Protein AF-R9PPN5-F1 (afdb_monomer_lite)

Secondary structure (DSSP, 8-state):
-HHHHHHHHHHHHHHHHHHHHHHHHHHHHHHHHHHHHHHHHHHHHHHPPP-TT--EEEEEEETTEEEEEEE-HHHHHHHHTTSEEEEEETTEEEEEEHHHHHHHHTT-GGGEEEE--TT---------------------

Structure (mmCIF, N/CA/C/O backbone):
data_AF-R9PPN5-F1
#
_entry.id   AF-R9PPN5-F1
#
loop_
_atom_site.group_PDB
_atom_site.id
_atom_site.type_symbol
_atom_site.label_atom_id
_atom_site.label_alt_id
_atom_site.label_comp_id
_atom_site.label_asym_id
_atom_site.label_entity_id
_atom_site.label_seq_id
_atom_site.pdbx_PDB_ins_code
_atom_site.Cartn_x
_atom_site.Cartn_y
_atom_site.Cartn_z
_atom_site.occupancy
_atom_site.B_iso_or_equiv
_atom_site.auth_seq_id
_atom_site.auth_comp_id
_atom_site.auth_asym_id
_atom_site.auth_atom_id
_atom_site.pdbx_PDB_model_num
ATOM 1 N N . MET A 1 1 ? -43.692 11.044 43.816 1.00 56.34 1 MET A N 1
ATOM 2 C CA . MET A 1 1 ? -42.526 11.952 43.765 1.00 56.34 1 MET A CA 1
ATOM 3 C C . MET A 1 1 ? -41.182 11.223 43.900 1.00 56.34 1 MET A C 1
ATOM 5 O O . MET A 1 1 ? -40.430 11.224 42.941 1.00 56.34 1 MET A O 1
ATOM 9 N N . ALA A 1 2 ? -40.853 10.529 45.004 1.00 61.25 2 ALA A N 1
ATOM 10 C CA . ALA A 1 2 ? -39.522 9.893 45.163 1.00 61.25 2 ALA A CA 1
ATOM 11 C C . ALA A 1 2 ? -39.235 8.669 44.253 1.00 61.25 2 ALA A C 1
ATOM 13 O O . ALA A 1 2 ? -38.075 8.353 43.996 1.00 61.25 2 ALA A O 1
ATOM 14 N N . LYS A 1 3 ? -40.271 7.969 43.765 1.00 58.72 3 LYS A N 1
ATOM 15 C CA . LYS A 1 3 ? -40.133 6.819 42.844 1.00 58.72 3 LYS A CA 1
ATOM 16 C C . LYS A 1 3 ? -39.875 7.246 41.392 1.00 58.72 3 LYS A C 1
ATOM 18 O O . LYS A 1 3 ? -39.134 6.576 40.687 1.00 58.72 3 LYS A O 1
ATOM 23 N N . GLU A 1 4 ? -40.440 8.377 40.981 1.00 59.44 4 GLU A N 1
ATOM 24 C CA . GLU A 1 4 ? -40.341 8.910 39.613 1.00 59.44 4 GLU A CA 1
ATOM 25 C C . GLU A 1 4 ? -38.946 9.489 39.332 1.00 59.44 4 GLU A C 1
ATOM 27 O O . GLU A 1 4 ? -38.400 9.298 38.252 1.00 59.44 4 GLU A O 1
ATOM 32 N N . VAL A 1 5 ? -38.316 10.101 40.341 1.00 63.09 5 VAL A N 1
ATOM 33 C CA . VAL A 1 5 ? -36.945 10.636 40.240 1.00 63.09 5 VAL A CA 1
ATOM 34 C C . VAL A 1 5 ? -35.898 9.519 40.102 1.00 63.09 5 VAL A C 1
ATOM 36 O O . VAL A 1 5 ? -34.906 9.695 39.400 1.00 63.09 5 VAL A O 1
ATOM 39 N N . LYS A 1 6 ? -36.114 8.352 40.731 1.00 62.31 6 LYS A N 1
ATOM 40 C CA . LYS A 1 6 ? -35.212 7.192 40.595 1.00 62.31 6 LYS A CA 1
ATOM 41 C C . LYS A 1 6 ? -35.300 6.551 39.208 1.00 62.31 6 LYS A C 1
ATOM 43 O O . LYS A 1 6 ? -34.266 6.339 38.586 1.00 62.31 6 LYS A O 1
ATOM 48 N N . ALA A 1 7 ? -36.517 6.351 38.697 1.00 64.25 7 ALA A N 1
ATOM 49 C CA . ALA A 1 7 ? -36.733 5.793 37.362 1.00 64.25 7 ALA A CA 1
ATOM 50 C C . ALA A 1 7 ? -36.130 6.677 36.252 1.00 64.25 7 ALA A C 1
ATOM 52 O O . ALA A 1 7 ? -35.452 6.169 35.360 1.00 64.25 7 ALA A O 1
ATOM 53 N N . ALA A 1 8 ? -36.284 8.003 36.358 1.00 64.56 8 ALA A N 1
ATOM 54 C CA . ALA A 1 8 ? -35.688 8.947 35.411 1.00 64.56 8 ALA A CA 1
ATOM 55 C C . ALA A 1 8 ? -34.144 8.934 35.438 1.00 64.56 8 ALA A C 1
ATOM 57 O O . ALA A 1 8 ? -33.503 9.065 34.396 1.00 64.56 8 ALA A O 1
ATOM 58 N N . ALA A 1 9 ? -33.534 8.742 36.613 1.00 66.69 9 ALA A N 1
ATOM 59 C CA . ALA A 1 9 ? -32.080 8.650 36.750 1.00 66.69 9 ALA A CA 1
ATOM 60 C C . ALA A 1 9 ? -31.505 7.335 36.189 1.00 66.69 9 ALA A C 1
ATOM 62 O O . ALA A 1 9 ? -30.380 7.322 35.690 1.00 66.69 9 ALA A O 1
ATOM 63 N N . GLU A 1 10 ? -32.256 6.235 36.260 1.00 67.12 10 GLU A N 1
ATOM 64 C CA . GLU A 1 10 ? -31.866 4.946 35.673 1.00 67.12 10 GLU A CA 1
ATOM 65 C C . GLU A 1 10 ? -31.963 4.968 34.140 1.00 67.12 10 GLU A C 1
ATOM 67 O O . GLU A 1 10 ? -31.027 4.531 33.471 1.00 67.12 10 GLU A O 1
ATOM 72 N N . GLN A 1 11 ? -33.019 5.565 33.577 1.00 67.38 11 GLN A N 1
ATOM 73 C CA . GLN A 1 11 ? -33.152 5.752 32.125 1.00 67.38 11 GLN A CA 1
ATOM 74 C C . GLN A 1 11 ? -32.073 6.676 31.554 1.00 67.38 11 GLN A C 1
ATOM 76 O O . GLN A 1 11 ? -31.419 6.311 30.583 1.00 67.38 11 GLN A O 1
ATOM 81 N N . ALA A 1 12 ? -31.785 7.807 32.206 1.00 68.94 12 ALA A N 1
ATOM 82 C CA . ALA A 1 12 ? -30.718 8.703 31.758 1.00 68.94 12 ALA A CA 1
ATOM 83 C C . ALA A 1 12 ? -29.333 8.023 31.730 1.00 68.94 12 ALA A C 1
ATOM 85 O O . ALA A 1 12 ? -28.532 8.300 30.840 1.00 68.94 12 ALA A O 1
ATOM 86 N N . LYS A 1 13 ? -29.051 7.107 32.670 1.00 69.81 13 LYS A N 1
ATOM 87 C CA . LYS A 1 13 ? -27.804 6.322 32.672 1.00 69.81 13 LYS A CA 1
ATOM 88 C C . LYS A 1 13 ? -27.746 5.304 31.536 1.00 69.81 13 LYS A C 1
ATOM 90 O O . LYS A 1 13 ? -26.682 5.140 30.948 1.00 69.81 13 LYS A O 1
ATOM 95 N N . LEU A 1 14 ? -28.858 4.636 31.233 1.00 71.06 14 LEU A N 1
ATOM 96 C CA . LEU A 1 14 ? -28.948 3.674 30.129 1.00 71.06 14 LEU A CA 1
ATOM 97 C C . LEU A 1 14 ? -28.753 4.366 28.771 1.00 71.06 14 LEU A C 1
ATOM 99 O O . LEU A 1 14 ? -27.938 3.916 27.971 1.00 71.06 14 LEU A O 1
ATOM 103 N N . ASP A 1 15 ? -29.415 5.503 28.553 1.00 70.19 15 ASP A N 1
ATOM 104 C CA . ASP A 1 15 ? -29.267 6.329 27.346 1.00 70.19 15 ASP A CA 1
ATOM 105 C C . ASP A 1 15 ? -27.847 6.886 27.155 1.00 70.19 15 ASP A C 1
ATOM 107 O O . ASP A 1 15 ? -27.388 7.085 26.027 1.00 70.19 15 ASP A O 1
ATOM 111 N N . GLN A 1 16 ? -27.149 7.175 28.256 1.00 69.56 16 GLN A N 1
ATOM 112 C CA . GLN A 1 16 ? -25.765 7.638 28.217 1.00 69.56 16 GLN A CA 1
ATOM 113 C C . GLN A 1 16 ? -24.808 6.480 27.906 1.00 69.56 16 GLN A C 1
ATOM 115 O O . GLN A 1 16 ? -23.955 6.612 27.036 1.00 69.56 16 GLN A O 1
ATOM 120 N N . GLN A 1 17 ? -25.014 5.309 28.519 1.00 71.94 17 GLN A N 1
ATOM 121 C CA . GLN A 1 17 ? -24.228 4.103 28.234 1.00 71.94 17 GLN A CA 1
ATOM 122 C C . GLN A 1 17 ? -24.350 3.634 26.781 1.00 71.94 17 GLN A C 1
ATOM 124 O O . GLN A 1 17 ? -23.354 3.202 26.206 1.00 71.94 17 GLN A O 1
ATOM 129 N N . GLN A 1 18 ? -25.541 3.724 26.181 1.00 71.81 18 GLN A N 1
ATOM 130 C CA . GLN A 1 18 ? -25.745 3.352 24.778 1.00 71.81 18 GLN A CA 1
ATOM 131 C C . GLN A 1 18 ? -24.970 4.278 23.832 1.00 71.81 18 GLN A C 1
ATOM 133 O O . GLN A 1 18 ? -24.204 3.795 23.000 1.00 71.81 18 GLN A O 1
ATOM 138 N N . ARG A 1 19 ? -25.063 5.599 24.037 1.00 71.19 19 ARG A N 1
ATOM 139 C CA . ARG A 1 19 ? -24.313 6.583 23.241 1.00 71.19 19 ARG A CA 1
ATOM 140 C C . ARG A 1 19 ? -22.798 6.443 23.383 1.00 71.19 19 ARG A C 1
ATOM 142 O O . ARG A 1 19 ? -22.081 6.517 22.387 1.00 71.19 19 ARG A O 1
ATOM 149 N N . ASP A 1 20 ? -22.304 6.225 24.600 1.00 71.00 20 ASP A N 1
ATOM 150 C CA . ASP A 1 20 ? -20.879 5.985 24.843 1.00 71.00 20 ASP A CA 1
ATOM 151 C C . ASP A 1 20 ? -20.396 4.681 24.180 1.00 71.00 20 ASP A C 1
ATOM 153 O O . ASP A 1 20 ? -19.289 4.638 23.637 1.00 71.00 20 ASP A O 1
ATOM 157 N N . ALA A 1 21 ? -21.225 3.631 24.159 1.00 74.00 21 ALA A N 1
ATOM 158 C CA . ALA A 1 21 ? -20.892 2.367 23.507 1.00 74.00 21 ALA A CA 1
ATOM 159 C C . ALA A 1 21 ? -20.777 2.509 21.980 1.00 74.00 21 ALA A C 1
ATOM 161 O O . ALA A 1 21 ? -19.803 2.027 21.399 1.00 74.00 21 ALA A O 1
ATOM 162 N N . GLU A 1 22 ? -21.710 3.212 21.335 1.00 75.69 22 GLU A N 1
ATOM 163 C CA . GLU A 1 22 ? -21.665 3.469 19.888 1.00 75.69 22 GLU A CA 1
ATOM 164 C C . GLU A 1 22 ? -20.427 4.292 19.498 1.00 75.69 22 GLU A C 1
ATOM 166 O O . GLU A 1 22 ? -19.717 3.961 18.543 1.00 75.69 22 GLU A O 1
ATOM 171 N N . LEU A 1 23 ? -20.110 5.334 20.274 1.00 76.50 23 LEU A N 1
ATOM 172 C CA . LEU A 1 23 ? -18.925 6.161 20.044 1.00 76.50 23 LEU A CA 1
ATOM 173 C C . LEU A 1 23 ? -17.624 5.365 20.247 1.00 76.50 23 LEU A C 1
ATOM 175 O O . LEU A 1 23 ? -16.646 5.561 19.520 1.00 76.50 23 LEU A O 1
ATOM 179 N N . ALA A 1 24 ? -17.588 4.460 21.229 1.00 76.38 24 ALA A N 1
ATOM 180 C CA . ALA A 1 24 ? -16.442 3.589 21.477 1.00 76.38 24 ALA A CA 1
ATOM 181 C C . ALA A 1 24 ? -16.249 2.558 20.354 1.00 76.38 24 ALA A C 1
ATOM 183 O O . ALA A 1 24 ? -15.113 2.289 19.958 1.00 76.38 24 ALA A O 1
ATOM 184 N N . GLN A 1 25 ? -17.339 2.014 19.804 1.00 77.44 25 GLN A N 1
ATOM 185 C CA . GLN A 1 25 ? -17.287 1.092 18.668 1.00 77.44 25 GLN A CA 1
ATOM 186 C C . GLN A 1 25 ? -16.701 1.758 17.419 1.00 77.44 25 GLN A C 1
ATOM 188 O O . GLN A 1 25 ? -15.790 1.196 16.808 1.00 77.44 25 GLN A O 1
ATOM 193 N N . GLN A 1 26 ? -17.147 2.972 17.082 1.00 78.88 26 GLN A N 1
ATOM 194 C CA . GLN A 1 26 ? -16.616 3.726 15.937 1.00 78.88 26 GLN A CA 1
ATOM 195 C C . GLN A 1 26 ? -15.115 4.003 16.092 1.00 78.88 26 GLN A C 1
ATOM 197 O O . GLN A 1 26 ? -14.322 3.699 15.199 1.00 78.88 26 GLN A O 1
ATOM 202 N N . GLN A 1 27 ? -14.698 4.474 17.271 1.00 79.62 27 GLN A N 1
ATOM 203 C CA . GLN A 1 27 ? -13.285 4.731 17.555 1.00 79.62 27 GLN A CA 1
ATOM 204 C C . GLN A 1 27 ? -12.431 3.458 17.510 1.00 79.62 27 GLN A C 1
ATOM 206 O O . GLN A 1 27 ? -11.290 3.497 17.045 1.00 79.62 27 GLN A O 1
ATOM 211 N N . ASN A 1 28 ? -12.948 2.325 17.992 1.00 78.50 28 ASN A N 1
ATOM 212 C CA . ASN A 1 28 ? -12.233 1.050 17.930 1.00 78.50 28 ASN A CA 1
ATOM 213 C C . ASN A 1 28 ? -12.069 0.563 16.487 1.00 78.50 28 ASN A C 1
ATOM 215 O O . ASN A 1 28 ? -10.982 0.110 16.129 1.00 78.50 28 ASN A O 1
ATOM 219 N N . ALA A 1 29 ? -13.094 0.720 15.646 1.00 78.00 29 ALA A N 1
ATOM 220 C CA . ALA A 1 29 ? -13.010 0.383 14.228 1.00 78.00 29 ALA A CA 1
ATOM 221 C C . ALA A 1 29 ? -11.963 1.246 13.500 1.00 78.00 29 ALA A C 1
ATOM 223 O O . ALA A 1 29 ? -11.135 0.722 12.754 1.00 78.00 29 ALA A O 1
ATOM 224 N N . GLU A 1 30 ? -11.929 2.557 13.756 1.00 78.00 30 GLU A N 1
ATOM 225 C CA . GLU A 1 30 ? -10.904 3.442 13.190 1.00 78.00 30 GLU A CA 1
ATOM 226 C C . GLU A 1 30 ? -9.488 3.084 13.655 1.00 78.00 30 GLU A C 1
ATOM 228 O O . GLU A 1 30 ? -8.548 3.091 12.856 1.00 78.00 30 GLU A O 1
ATOM 233 N N . LYS A 1 31 ? -9.315 2.756 14.941 1.00 78.69 31 LYS A N 1
ATOM 234 C CA . LYS A 1 31 ? -8.020 2.325 15.486 1.00 78.69 31 LYS A CA 1
ATOM 235 C C . LYS A 1 31 ? -7.550 1.018 14.853 1.00 78.69 31 LYS A C 1
ATOM 237 O O . LYS A 1 31 ? -6.374 0.917 14.514 1.00 78.69 31 LYS A O 1
ATOM 242 N N . ALA A 1 32 ? -8.451 0.057 14.652 1.00 79.19 32 ALA A N 1
ATOM 243 C CA . ALA A 1 32 ? -8.131 -1.208 13.998 1.00 79.19 32 ALA A CA 1
ATOM 244 C C . ALA A 1 32 ? -7.664 -0.990 12.550 1.00 79.19 32 ALA A C 1
ATOM 246 O O . ALA A 1 32 ? -6.598 -1.475 12.174 1.00 79.19 32 ALA A O 1
ATOM 247 N N . LYS A 1 33 ? -8.386 -0.172 11.769 1.00 77.12 33 LYS A N 1
ATOM 248 C CA . LYS A 1 33 ? -7.987 0.186 10.395 1.00 77.12 33 LYS A CA 1
ATOM 249 C C . LYS A 1 33 ? -6.611 0.855 10.352 1.00 77.12 33 LYS A C 1
ATOM 251 O O . LYS A 1 33 ? -5.756 0.478 9.555 1.00 77.12 33 LYS A O 1
ATOM 256 N N . LYS A 1 34 ? -6.360 1.805 11.260 1.00 80.38 34 LYS A N 1
ATOM 257 C CA . LYS A 1 34 ? -5.054 2.475 11.381 1.00 80.38 34 LYS A CA 1
ATOM 258 C C . LYS A 1 34 ? -3.934 1.505 11.762 1.00 80.38 34 LYS A C 1
ATOM 260 O O . LYS A 1 34 ? -2.823 1.651 11.261 1.00 80.38 34 LYS A O 1
ATOM 265 N N . ALA A 1 35 ? -4.209 0.516 12.612 1.00 82.75 35 ALA A N 1
ATOM 266 C CA . ALA A 1 35 ? -3.229 -0.497 12.994 1.00 82.75 35 ALA A CA 1
ATOM 267 C C . ALA A 1 35 ? -2.829 -1.388 11.806 1.00 82.75 35 ALA A C 1
ATOM 269 O O . ALA A 1 35 ? -1.639 -1.631 11.606 1.00 82.75 35 ALA A O 1
ATOM 270 N N . VAL A 1 36 ? -3.797 -1.814 10.986 1.00 81.44 36 VAL A N 1
ATOM 271 C CA . VAL A 1 36 ? -3.532 -2.590 9.761 1.00 81.44 36 VAL A CA 1
ATOM 272 C C . VAL A 1 36 ? -2.715 -1.765 8.766 1.00 81.44 36 VAL A C 1
ATOM 274 O O . VAL A 1 36 ? -1.669 -2.223 8.308 1.00 81.44 36 VAL A O 1
ATOM 277 N N . ALA A 1 37 ? -3.116 -0.517 8.510 1.00 81.88 37 ALA A N 1
ATOM 278 C CA . ALA A 1 37 ? -2.384 0.382 7.619 1.00 81.88 37 ALA A CA 1
ATOM 279 C C . ALA A 1 37 ? -0.937 0.622 8.090 1.00 81.88 37 ALA A C 1
ATOM 281 O O . ALA A 1 37 ? -0.005 0.612 7.286 1.00 81.88 37 ALA A O 1
ATOM 282 N N . ALA A 1 38 ? -0.722 0.785 9.399 1.00 85.38 38 ALA A N 1
ATOM 283 C CA . ALA A 1 38 ? 0.615 0.925 9.970 1.00 85.38 38 ALA A CA 1
ATOM 284 C C . ALA A 1 38 ? 1.459 -0.349 9.796 1.00 85.38 38 ALA A C 1
ATOM 286 O O . ALA A 1 38 ? 2.644 -0.260 9.475 1.00 85.38 38 ALA A O 1
ATOM 287 N N . GLN A 1 39 ? 0.857 -1.530 9.968 1.00 85.44 39 GLN A N 1
ATOM 288 C CA . GLN A 1 39 ? 1.544 -2.805 9.754 1.00 85.44 39 GLN A CA 1
ATOM 289 C C . GLN A 1 39 ? 1.956 -2.984 8.288 1.00 85.44 39 GLN A C 1
ATOM 291 O O . GLN A 1 39 ? 3.083 -3.395 8.014 1.00 85.44 39 GLN A O 1
ATOM 296 N N . ILE A 1 40 ? 1.068 -2.645 7.352 1.00 86.75 40 ILE A N 1
ATOM 297 C CA . ILE A 1 40 ? 1.353 -2.677 5.915 1.00 86.75 40 ILE A CA 1
ATOM 298 C C . ILE A 1 40 ? 2.482 -1.706 5.578 1.00 86.75 40 ILE A C 1
ATOM 300 O O . ILE A 1 40 ? 3.453 -2.099 4.935 1.00 86.75 40 ILE A O 1
ATOM 304 N N . LYS A 1 41 ? 2.405 -0.468 6.078 1.00 88.06 41 LYS A N 1
ATOM 305 C CA . LYS A 1 41 ? 3.449 0.540 5.885 1.00 88.06 41 LYS A CA 1
ATOM 306 C C . LYS A 1 41 ? 4.820 0.033 6.329 1.00 88.06 41 LYS A C 1
ATOM 308 O O . LYS A 1 41 ? 5.770 0.130 5.564 1.00 88.06 41 LYS A O 1
ATOM 313 N N . GLN A 1 42 ? 4.915 -0.562 7.515 1.00 87.94 42 GLN A N 1
ATOM 314 C CA . GLN A 1 42 ? 6.168 -1.143 8.002 1.00 87.94 42 GLN A CA 1
ATOM 315 C C . GLN A 1 42 ? 6.679 -2.267 7.095 1.00 87.94 42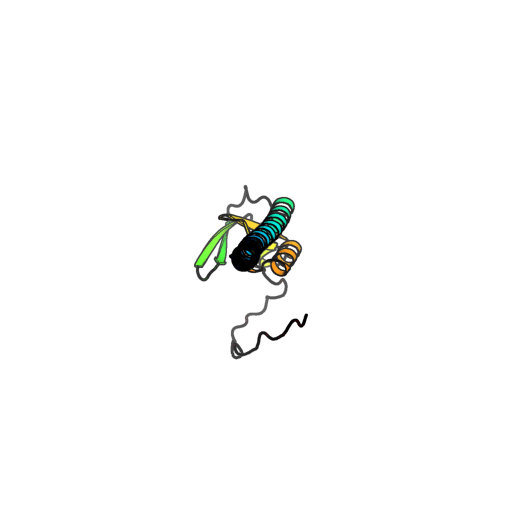 GLN A C 1
ATOM 317 O O . GLN A 1 42 ? 7.870 -2.331 6.803 1.00 87.94 42 GLN A O 1
ATOM 322 N N . LEU A 1 43 ? 5.784 -3.131 6.608 1.00 87.94 43 LEU A N 1
ATOM 323 C CA . LEU A 1 43 ? 6.146 -4.208 5.689 1.00 87.94 43 LEU A CA 1
ATOM 324 C C . LEU A 1 43 ? 6.734 -3.656 4.379 1.00 87.94 43 LEU A C 1
ATOM 326 O O . LEU A 1 43 ? 7.733 -4.187 3.892 1.00 87.94 43 LEU A O 1
ATOM 330 N N . ILE A 1 44 ? 6.138 -2.581 3.852 1.00 88.81 44 ILE A N 1
ATOM 331 C CA . ILE A 1 44 ? 6.614 -1.871 2.662 1.00 88.81 44 ILE A CA 1
ATOM 332 C C . ILE A 1 44 ? 7.968 -1.230 2.951 1.00 88.81 44 ILE A C 1
ATOM 334 O O . ILE A 1 44 ? 8.928 -1.547 2.267 1.00 88.81 44 ILE A O 1
ATOM 338 N N . GLU A 1 45 ? 8.090 -0.407 3.993 1.00 88.75 45 GLU A N 1
ATOM 339 C CA . GLU A 1 45 ? 9.334 0.304 4.327 1.00 88.75 45 GLU A CA 1
ATOM 340 C C . GLU A 1 45 ? 10.526 -0.645 4.533 1.00 88.75 45 GLU A C 1
ATOM 342 O O . GLU A 1 45 ? 11.646 -0.321 4.148 1.00 88.75 45 GLU A O 1
ATOM 347 N N . MET A 1 46 ? 10.298 -1.834 5.101 1.00 88.69 46 MET A N 1
ATOM 348 C CA . MET A 1 46 ? 11.355 -2.827 5.323 1.00 88.69 46 MET A CA 1
ATOM 349 C C . MET A 1 46 ? 11.770 -3.601 4.066 1.00 88.69 46 MET A C 1
ATOM 351 O O . MET A 1 46 ? 12.887 -4.112 4.019 1.00 88.69 46 MET A O 1
ATOM 355 N N . ASN A 1 47 ? 10.877 -3.745 3.084 1.00 88.81 47 ASN A N 1
ATOM 356 C CA . ASN A 1 47 ? 11.106 -4.572 1.889 1.00 88.81 47 ASN A CA 1
ATOM 357 C C . ASN A 1 47 ? 11.125 -3.768 0.586 1.00 88.81 47 ASN A C 1
ATOM 359 O O . ASN A 1 47 ? 11.251 -4.341 -0.495 1.00 88.81 47 ASN A O 1
ATOM 363 N N . MET A 1 48 ? 10.965 -2.456 0.675 1.00 87.75 48 MET A N 1
ATOM 364 C CA . MET A 1 48 ? 11.011 -1.551 -0.454 1.00 87.75 48 MET A CA 1
ATOM 365 C C . MET A 1 48 ? 12.406 -1.556 -1.070 1.00 87.75 48 MET A C 1
ATOM 367 O O . MET A 1 48 ? 13.423 -1.498 -0.377 1.00 87.75 48 MET A O 1
ATOM 371 N N . LEU A 1 49 ? 12.441 -1.588 -2.398 1.00 85.75 49 LEU A N 1
ATOM 372 C CA . LEU A 1 49 ? 13.679 -1.511 -3.158 1.00 85.75 49 LEU A CA 1
ATOM 373 C C . LEU A 1 49 ? 14.017 -0.056 -3.487 1.00 85.75 49 LEU A C 1
ATOM 375 O O . LEU A 1 49 ? 13.166 0.717 -3.932 1.00 85.75 49 LEU A O 1
ATOM 379 N N . ASP A 1 50 ? 15.280 0.324 -3.273 1.00 80.38 50 ASP A N 1
ATOM 380 C CA . ASP A 1 50 ? 15.742 1.669 -3.602 1.00 80.38 50 ASP A CA 1
ATOM 381 C C . ASP A 1 50 ? 15.812 1.847 -5.124 1.00 80.38 50 ASP A C 1
ATOM 383 O O . ASP A 1 50 ? 16.482 1.115 -5.854 1.00 80.38 50 ASP A O 1
ATOM 387 N N . ARG A 1 51 ? 15.082 2.853 -5.591 1.00 74.69 51 ARG A N 1
ATOM 388 C CA . ARG A 1 51 ? 14.887 3.201 -7.002 1.00 74.69 51 ARG A CA 1
ATOM 389 C C . ARG A 1 51 ? 15.550 4.525 -7.375 1.00 74.69 51 ARG A C 1
ATOM 391 O O . ARG A 1 51 ? 15.296 5.045 -8.455 1.00 74.69 51 ARG A O 1
ATOM 398 N N . LYS A 1 52 ? 16.409 5.095 -6.517 1.00 68.56 52 LYS A N 1
ATOM 399 C CA . LYS A 1 52 ? 16.994 6.441 -6.714 1.00 68.56 52 LYS A CA 1
ATOM 400 C C . LYS A 1 52 ? 17.893 6.568 -7.948 1.00 68.56 52 LYS A C 1
ATOM 402 O O . LYS A 1 52 ? 18.319 7.670 -8.273 1.00 68.56 52 LYS A O 1
ATOM 407 N N . ARG A 1 53 ? 18.192 5.460 -8.626 1.00 70.12 53 ARG A N 1
ATOM 408 C CA . ARG A 1 53 ? 18.953 5.406 -9.885 1.00 70.12 53 ARG A CA 1
ATOM 409 C C . ARG A 1 53 ? 18.102 4.991 -11.087 1.00 70.12 53 ARG A C 1
ATOM 411 O O . ARG A 1 53 ? 18.650 4.641 -12.122 1.00 70.12 53 ARG A O 1
ATOM 418 N N . GLY A 1 54 ? 16.781 4.941 -10.929 1.00 72.81 54 GLY A N 1
ATOM 419 C CA . GLY A 1 54 ? 15.876 4.559 -11.999 1.00 72.81 54 GLY A CA 1
ATOM 420 C C . GLY A 1 54 ? 15.747 5.663 -13.038 1.00 72.81 54 GLY A C 1
ATOM 421 O O . GLY A 1 54 ? 15.269 6.748 -12.725 1.00 72.81 54 GLY A O 1
ATOM 422 N N . GLU A 1 55 ? 16.165 5.380 -14.265 1.00 78.50 55 GLU A N 1
ATOM 423 C CA . GLU A 1 55 ? 16.032 6.290 -15.410 1.00 78.50 55 GLU A CA 1
ATOM 424 C C . GLU A 1 55 ? 14.921 5.830 -16.368 1.00 78.50 55 GLU A C 1
ATOM 426 O O . GLU A 1 55 ? 14.420 6.619 -17.169 1.00 78.50 55 GLU A O 1
ATOM 431 N N . GLU A 1 56 ? 14.480 4.571 -16.259 1.00 83.94 56 GLU A N 1
ATOM 432 C CA . GLU A 1 56 ? 13.441 4.010 -17.117 1.00 83.94 56 GLU A CA 1
ATOM 433 C C . GLU A 1 56 ? 12.046 4.248 -16.540 1.00 83.94 56 GLU A C 1
ATOM 435 O O . GLU A 1 56 ? 11.762 3.936 -15.383 1.00 83.94 56 GLU A O 1
ATOM 440 N N . ALA A 1 57 ? 11.144 4.763 -17.375 1.00 87.56 57 ALA A N 1
ATOM 441 C CA . ALA A 1 57 ? 9.740 4.899 -17.023 1.00 87.56 57 ALA A CA 1
ATOM 442 C C . ALA A 1 57 ? 9.012 3.560 -17.213 1.00 87.56 57 ALA A C 1
ATOM 444 O O . ALA A 1 57 ? 8.899 3.054 -18.329 1.00 87.56 57 ALA A O 1
ATOM 445 N N . TYR A 1 58 ? 8.472 3.016 -16.128 1.00 87.56 58 TYR A N 1
ATOM 446 C CA . TYR A 1 58 ? 7.572 1.872 -16.147 1.00 87.56 58 TYR A CA 1
ATOM 447 C C . TYR A 1 58 ? 6.129 2.351 -16.003 1.00 87.56 58 TYR A C 1
ATOM 449 O O . TYR A 1 58 ? 5.793 3.011 -15.017 1.00 87.56 58 TYR A O 1
ATOM 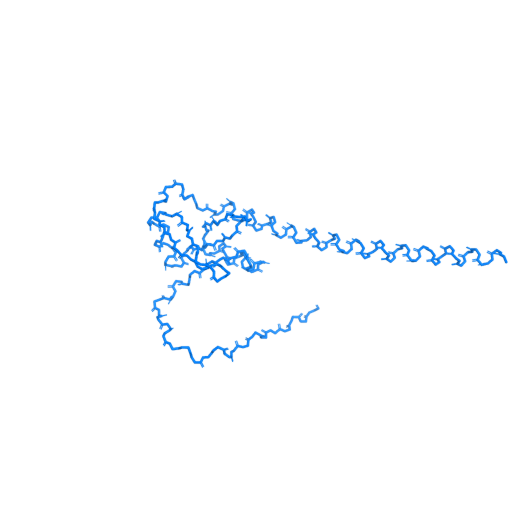457 N N . ASN A 1 59 ? 5.292 2.033 -16.990 1.00 87.88 59 ASN A N 1
ATOM 458 C CA . ASN A 1 59 ? 3.882 2.412 -17.005 1.00 87.88 59 ASN A CA 1
ATOM 459 C C . ASN A 1 59 ? 3.039 1.294 -16.389 1.00 87.88 59 ASN A C 1
ATOM 461 O O . ASN A 1 59 ? 3.245 0.123 -16.693 1.00 87.88 59 ASN A O 1
ATOM 465 N N . PHE A 1 60 ? 2.084 1.664 -15.549 1.00 87.06 60 PHE A N 1
ATOM 466 C CA . PHE A 1 60 ? 1.142 0.748 -14.916 1.00 87.06 60 PHE A CA 1
ATOM 467 C C . PHE A 1 60 ? -0.219 1.427 -14.782 1.00 87.06 60 PHE A C 1
ATOM 469 O O . PHE A 1 60 ? -0.313 2.655 -14.750 1.00 87.06 60 PHE A O 1
ATOM 476 N N . THR A 1 61 ? -1.275 0.631 -14.687 1.00 83.81 61 THR A N 1
ATOM 477 C CA . THR A 1 61 ? -2.637 1.138 -14.509 1.00 83.81 61 THR A CA 1
ATOM 478 C C . THR A 1 61 ? -2.997 1.106 -13.031 1.00 83.81 61 THR A C 1
ATOM 480 O O . THR A 1 61 ? -2.835 0.085 -12.375 1.00 83.81 61 THR A O 1
ATOM 483 N N . HIS A 1 62 ? -3.489 2.221 -12.502 1.00 84.00 62 HIS A N 1
ATOM 484 C CA . HIS A 1 62 ? -4.045 2.304 -11.156 1.00 84.00 62 HIS A CA 1
ATOM 485 C C . HIS A 1 62 ? -5.361 3.073 -11.222 1.00 84.00 62 HIS A C 1
ATOM 487 O O . HIS A 1 62 ? -5.379 4.197 -11.723 1.00 84.00 62 HIS A O 1
ATOM 493 N N . GLU A 1 63 ? -6.451 2.459 -10.757 1.00 79.88 63 GLU A N 1
ATOM 494 C CA . GLU A 1 63 ? -7.800 3.053 -10.777 1.00 79.88 63 GLU A CA 1
ATOM 495 C C . GLU A 1 63 ? -8.243 3.520 -12.182 1.00 79.88 63 GLU A C 1
ATOM 497 O O . GLU A 1 63 ? -8.848 4.576 -12.352 1.00 79.88 63 GLU A O 1
ATOM 502 N N . GLY A 1 64 ? -7.888 2.761 -13.226 1.00 81.69 64 GLY A N 1
ATOM 503 C CA . GLY A 1 64 ? -8.212 3.101 -14.620 1.00 81.69 64 GLY A CA 1
ATOM 504 C C . GLY A 1 64 ? -7.363 4.227 -15.227 1.00 81.69 64 GLY A C 1
ATOM 505 O O . GLY A 1 64 ? -7.575 4.601 -16.379 1.00 81.69 64 GLY A O 1
ATOM 506 N N . LEU A 1 65 ? -6.379 4.754 -14.492 1.00 84.50 65 LEU A N 1
ATOM 507 C CA . LEU A 1 65 ? -5.434 5.758 -14.977 1.00 84.50 65 LEU A CA 1
ATOM 508 C C . LEU A 1 65 ? -4.059 5.135 -15.207 1.00 84.50 65 LEU A C 1
ATOM 510 O O . LEU A 1 65 ? -3.518 4.447 -14.341 1.00 84.50 65 LEU A O 1
ATOM 514 N N . ILE A 1 66 ? -3.457 5.435 -16.358 1.00 88.06 66 ILE A N 1
ATOM 515 C CA . ILE A 1 66 ? -2.076 5.046 -16.649 1.00 88.06 66 ILE A CA 1
ATOM 516 C C . ILE A 1 66 ? -1.149 5.988 -15.879 1.00 88.06 66 ILE A C 1
ATOM 518 O O . ILE A 1 66 ? -1.072 7.187 -16.160 1.00 88.06 66 ILE A O 1
ATOM 522 N N . LYS A 1 67 ? -0.437 5.440 -14.899 1.00 88.06 67 LYS A N 1
ATOM 523 C CA . LYS A 1 67 ? 0.601 6.120 -14.126 1.00 88.06 67 LYS A CA 1
ATOM 524 C C . LYS A 1 67 ? 1.966 5.562 -14.511 1.00 88.06 67 LYS A C 1
ATOM 526 O O . LYS A 1 67 ? 2.080 4.513 -15.140 1.00 88.06 67 LYS A O 1
ATOM 531 N N . LYS A 1 68 ? 3.020 6.296 -14.163 1.00 89.06 68 LYS A N 1
ATOM 532 C CA . LYS A 1 68 ? 4.397 5.886 -14.438 1.00 89.06 68 LYS A CA 1
ATOM 533 C C . LYS A 1 68 ? 5.280 6.072 -13.219 1.00 89.06 68 LYS A C 1
ATOM 535 O O . LYS A 1 68 ? 5.136 7.058 -12.498 1.00 89.06 68 LYS A O 1
ATOM 540 N N . ILE A 1 69 ? 6.204 5.140 -13.021 1.00 88.38 69 ILE A N 1
ATOM 541 C CA . ILE A 1 69 ? 7.263 5.226 -12.014 1.00 88.38 69 ILE A CA 1
ATOM 542 C C . ILE A 1 69 ? 8.617 5.085 -12.689 1.00 88.38 69 ILE A C 1
ATOM 544 O O . ILE A 1 69 ? 8.753 4.380 -13.685 1.00 88.38 69 ILE A O 1
ATOM 548 N N . TYR A 1 70 ? 9.618 5.756 -12.135 1.00 88.44 70 TYR A N 1
ATOM 549 C CA . TYR A 1 70 ? 10.991 5.611 -12.587 1.00 88.44 70 TYR A CA 1
ATOM 550 C C . TYR A 1 70 ? 11.653 4.464 -11.830 1.00 88.44 70 TYR A C 1
ATOM 552 O O . TYR A 1 70 ? 11.678 4.451 -10.596 1.00 88.44 70 TYR A O 1
ATOM 560 N N . VAL A 1 71 ? 12.150 3.488 -12.580 1.00 88.12 71 VAL A N 1
ATOM 561 C CA . VAL A 1 71 ? 12.797 2.276 -12.076 1.00 88.12 71 VAL A CA 1
ATOM 562 C C . VAL A 1 71 ? 14.082 2.013 -12.855 1.00 88.12 71 VAL A C 1
ATOM 564 O O . VAL A 1 71 ? 14.318 2.580 -13.921 1.00 88.12 71 VAL A O 1
ATOM 567 N N . THR A 1 72 ? 14.968 1.197 -12.294 1.00 89.25 72 THR A N 1
ATOM 568 C CA . THR A 1 72 ? 16.160 0.730 -13.010 1.00 89.25 72 THR A CA 1
ATOM 569 C C . THR A 1 72 ? 15.779 -0.387 -13.982 1.00 89.25 72 THR A C 1
ATOM 571 O O . THR A 1 72 ? 14.765 -1.061 -13.788 1.00 89.25 72 THR A O 1
ATOM 574 N N . GLU A 1 73 ? 16.615 -0.635 -14.993 1.00 86.88 73 GLU A N 1
ATOM 575 C CA . GLU A 1 73 ? 16.397 -1.723 -15.962 1.00 86.88 73 GLU A CA 1
ATOM 576 C C . GLU A 1 73 ? 16.243 -3.093 -15.271 1.00 86.88 73 GLU A C 1
ATOM 578 O O . GLU A 1 73 ? 15.404 -3.912 -15.651 1.00 86.88 73 GLU A O 1
ATOM 583 N N . GLU A 1 74 ? 17.011 -3.335 -14.203 1.00 86.69 74 GLU A N 1
ATOM 584 C CA . GLU A 1 74 ? 16.917 -4.564 -13.411 1.00 86.69 74 GLU A CA 1
ATOM 585 C C . GLU A 1 74 ? 15.554 -4.699 -12.719 1.00 86.69 74 GLU A C 1
ATOM 587 O O . GLU A 1 74 ? 14.911 -5.744 -12.829 1.00 86.69 74 GLU A O 1
ATOM 592 N N . LEU A 1 75 ? 15.068 -3.633 -12.072 1.00 88.06 75 LEU A N 1
ATOM 593 C CA . LEU A 1 75 ? 13.747 -3.622 -11.439 1.00 88.06 75 LEU A CA 1
ATOM 594 C C . LEU A 1 75 ? 12.635 -3.786 -12.479 1.00 88.06 75 LEU A C 1
ATOM 596 O O . LEU A 1 75 ? 11.700 -4.546 -12.248 1.00 88.06 75 LEU A O 1
ATOM 600 N N . ARG A 1 76 ? 12.753 -3.142 -13.647 1.00 87.31 76 ARG A N 1
ATOM 601 C CA . ARG A 1 76 ? 11.807 -3.300 -14.759 1.00 87.31 76 ARG A CA 1
ATOM 602 C C . ARG A 1 76 ? 11.720 -4.752 -15.228 1.00 87.31 76 ARG A C 1
ATOM 604 O O . ARG A 1 76 ? 10.616 -5.267 -15.403 1.00 87.31 76 ARG A O 1
ATOM 611 N N . LYS A 1 77 ? 12.859 -5.428 -15.401 1.00 86.81 77 LYS A N 1
ATOM 612 C CA . LYS A 1 77 ? 12.900 -6.858 -15.754 1.00 86.81 77 LYS A CA 1
ATOM 613 C C . LYS A 1 77 ? 12.267 -7.720 -14.665 1.00 86.81 77 LYS A C 1
ATOM 615 O O . LYS A 1 77 ? 11.508 -8.629 -14.976 1.00 86.81 77 LYS A O 1
ATOM 620 N N . GLN A 1 78 ? 12.543 -7.442 -13.393 1.00 86.62 78 GLN A N 1
ATOM 621 C CA . GLN A 1 78 ? 11.970 -8.214 -12.289 1.00 86.62 78 GLN A CA 1
ATOM 622 C C . GLN A 1 78 ? 10.461 -7.975 -12.101 1.00 86.62 78 GLN A C 1
ATOM 624 O O . GLN A 1 78 ? 9.753 -8.927 -11.780 1.00 86.62 78 GLN A O 1
ATOM 629 N N . LEU A 1 79 ? 9.971 -6.756 -12.350 1.00 87.19 79 LEU A N 1
ATOM 630 C CA . LEU A 1 79 ? 8.540 -6.433 -12.439 1.00 87.19 79 LEU A CA 1
ATOM 631 C C . LEU A 1 79 ? 7.885 -7.198 -13.595 1.00 87.19 79 LEU A C 1
ATOM 633 O O . LEU A 1 79 ? 6.874 -7.863 -13.401 1.00 87.19 79 LEU A O 1
ATOM 637 N N . SER A 1 80 ? 8.510 -7.180 -14.775 1.00 84.06 80 SER A N 1
ATOM 638 C CA . SER A 1 80 ? 8.009 -7.896 -15.959 1.00 84.06 80 SER A CA 1
ATOM 639 C C . SER A 1 80 ? 7.999 -9.415 -15.756 1.00 84.06 80 SER A C 1
ATOM 641 O O . SER A 1 80 ? 7.099 -10.086 -16.228 1.00 84.06 80 SER A O 1
ATOM 643 N N . ASN A 1 81 ? 8.945 -9.962 -14.992 1.00 83.81 81 ASN A N 1
ATOM 644 C CA . ASN A 1 81 ? 8.997 -11.389 -14.659 1.00 83.81 81 ASN A CA 1
ATOM 645 C C . ASN A 1 81 ? 8.136 -11.772 -13.437 1.00 83.81 81 ASN A C 1
ATOM 647 O O . ASN A 1 81 ? 8.285 -12.880 -12.925 1.00 83.81 81 ASN A O 1
ATOM 651 N N . GLY A 1 82 ? 7.338 -10.852 -12.883 1.00 82.69 82 GLY A N 1
ATOM 652 C CA . GLY A 1 82 ? 6.458 -11.133 -11.743 1.00 82.69 82 GLY A CA 1
ATOM 653 C C . GLY A 1 82 ? 7.161 -11.404 -10.412 1.00 82.69 82 GLY A C 1
ATOM 654 O O . GLY A 1 82 ? 6.562 -11.930 -9.477 1.00 82.69 82 GLY A O 1
ATOM 655 N N . ARG A 1 83 ? 8.447 -11.051 -10.288 1.00 86.75 83 ARG A N 1
ATOM 656 C CA . ARG A 1 83 ? 9.198 -11.160 -9.021 1.00 86.75 83 ARG A CA 1
ATOM 657 C C . ARG A 1 83 ? 9.008 -9.955 -8.110 1.00 86.75 83 ARG A C 1
ATOM 659 O O . ARG A 1 83 ? 9.215 -10.064 -6.899 1.00 86.75 83 ARG A O 1
ATOM 666 N N . LEU A 1 84 ? 8.672 -8.814 -8.702 1.00 90.50 84 LEU A N 1
ATOM 667 C CA . LEU A 1 84 ? 8.364 -7.579 -8.001 1.00 90.50 84 LEU A CA 1
ATOM 668 C C . LEU A 1 84 ? 6.941 -7.142 -8.310 1.00 90.50 84 LEU A C 1
ATOM 670 O O . LEU A 1 84 ? 6.378 -7.470 -9.352 1.00 90.50 84 LEU A O 1
ATOM 674 N N . ALA A 1 85 ? 6.428 -6.316 -7.415 1.00 90.44 85 ALA A N 1
ATOM 675 C CA . ALA A 1 85 ? 5.112 -5.727 -7.471 1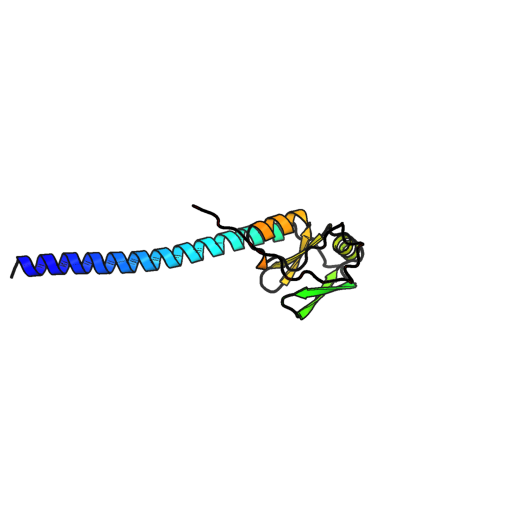.00 90.44 85 ALA A CA 1
ATOM 676 C C . ALA A 1 85 ? 5.184 -4.238 -7.107 1.00 90.44 85 ALA A C 1
ATOM 678 O O . ALA A 1 85 ? 6.106 -3.784 -6.419 1.00 90.44 85 ALA A O 1
ATOM 679 N N . ILE A 1 86 ? 4.196 -3.480 -7.576 1.00 90.81 86 ILE A N 1
ATOM 680 C CA . ILE A 1 86 ? 4.017 -2.063 -7.264 1.00 90.81 86 ILE A CA 1
ATOM 681 C C . ILE A 1 86 ? 2.902 -1.951 -6.231 1.00 90.81 86 ILE A C 1
ATOM 683 O O . ILE A 1 86 ? 1.805 -2.479 -6.419 1.00 90.81 86 ILE A O 1
ATOM 687 N N . VAL A 1 87 ? 3.181 -1.237 -5.150 1.00 90.56 87 VAL A N 1
ATOM 688 C CA . VAL A 1 87 ? 2.238 -0.947 -4.066 1.00 90.56 87 VAL A CA 1
ATOM 689 C C . VAL A 1 87 ? 2.112 0.561 -3.879 1.00 90.56 87 VAL A C 1
ATOM 691 O O . VAL A 1 87 ? 3.020 1.313 -4.231 1.00 90.56 87 VAL A O 1
ATOM 694 N N . THR A 1 88 ? 0.991 1.026 -3.338 1.00 89.25 88 THR A N 1
ATOM 695 C CA . THR A 1 88 ? 0.775 2.434 -2.996 1.00 89.25 88 THR A CA 1
ATOM 696 C C . THR A 1 88 ? 0.997 2.659 -1.503 1.00 89.25 88 THR A C 1
ATOM 698 O O . THR A 1 88 ? 0.391 2.018 -0.654 1.00 89.25 88 THR A O 1
ATOM 701 N N . LEU A 1 89 ? 1.892 3.573 -1.150 1.00 85.88 89 LEU A N 1
ATOM 702 C CA . LEU A 1 89 ? 2.163 3.977 0.222 1.00 85.88 89 LEU A CA 1
ATOM 703 C C . LEU A 1 89 ? 1.767 5.445 0.404 1.00 85.88 89 LEU A C 1
ATOM 705 O O . LEU A 1 89 ? 2.561 6.364 0.194 1.00 85.88 89 LEU A O 1
ATOM 709 N N . GLY A 1 90 ? 0.518 5.667 0.815 1.00 80.88 90 GLY A N 1
ATOM 710 C CA . GLY A 1 90 ? -0.051 7.011 0.913 1.00 80.88 90 GLY A CA 1
ATOM 711 C C . GLY A 1 90 ? -0.229 7.624 -0.477 1.00 80.88 90 GLY A C 1
ATOM 712 O O . GLY A 1 90 ? -1.072 7.169 -1.238 1.00 80.88 90 GLY A O 1
ATOM 713 N N . GLU A 1 91 ? 0.569 8.640 -0.805 1.00 80.44 91 GLU A N 1
ATOM 714 C CA . GLU A 1 91 ? 0.572 9.295 -2.127 1.00 80.44 91 GLU A CA 1
ATOM 715 C C . GLU A 1 91 ? 1.706 8.819 -3.051 1.00 80.44 91 GLU A C 1
ATOM 717 O O . GLU A 1 91 ? 1.759 9.208 -4.219 1.00 80.44 91 GLU A O 1
ATOM 722 N N . ALA A 1 92 ? 2.627 7.989 -2.553 1.00 85.69 92 ALA A N 1
ATOM 723 C CA . ALA A 1 92 ? 3.771 7.509 -3.320 1.00 85.69 92 ALA A CA 1
ATOM 724 C C . ALA A 1 92 ? 3.586 6.049 -3.745 1.00 85.69 92 ALA A C 1
ATOM 726 O O . ALA A 1 92 ? 3.120 5.219 -2.976 1.00 85.69 92 ALA A O 1
ATOM 727 N N . TYR A 1 93 ? 4.022 5.708 -4.953 1.00 89.38 93 TYR A N 1
ATOM 728 C CA . TYR A 1 93 ? 4.127 4.315 -5.400 1.00 89.38 93 TYR A CA 1
ATOM 729 C C . TYR A 1 93 ? 5.454 3.743 -4.956 1.00 89.38 93 TYR A C 1
ATOM 731 O O . TYR A 1 93 ? 6.444 4.412 -5.195 1.00 89.38 93 TYR A O 1
ATOM 739 N N . GLU A 1 94 ? 5.514 2.542 -4.402 1.00 90.31 94 GLU A N 1
ATOM 740 C CA . GLU A 1 94 ? 6.760 1.857 -4.057 1.00 90.31 94 GLU A CA 1
ATOM 741 C C . GLU A 1 94 ? 6.837 0.477 -4.702 1.00 90.31 94 GLU A C 1
ATOM 743 O O . GLU A 1 94 ? 5.825 -0.120 -5.065 1.00 90.31 94 GLU A O 1
AT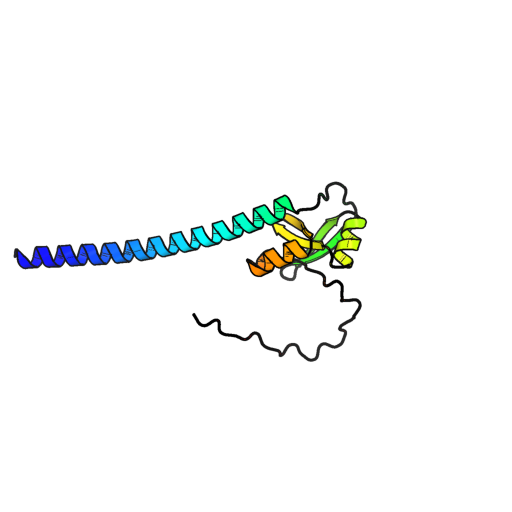OM 748 N N . VAL A 1 95 ? 8.064 -0.016 -4.871 1.00 90.06 95 VAL A N 1
ATOM 749 C CA . VAL A 1 95 ? 8.331 -1.333 -5.454 1.00 90.06 95 VAL A CA 1
ATOM 750 C C . VAL A 1 95 ? 8.770 -2.277 -4.347 1.00 90.06 95 VAL A C 1
ATOM 752 O O . VAL A 1 95 ? 9.731 -1.994 -3.629 1.00 90.06 95 VAL A O 1
ATOM 755 N N . VAL A 1 96 ? 8.074 -3.404 -4.227 1.00 91.19 96 VAL A N 1
ATOM 756 C CA . VAL A 1 96 ? 8.339 -4.446 -3.229 1.00 91.19 96 VAL A CA 1
ATOM 757 C C . VAL A 1 96 ? 8.383 -5.825 -3.900 1.00 91.19 96 VAL A C 1
ATOM 759 O O . VAL A 1 96 ? 7.850 -5.993 -4.996 1.00 91.19 96 VAL A O 1
ATOM 762 N N . PRO A 1 97 ? 8.997 -6.840 -3.272 1.00 90.94 97 PRO A N 1
ATOM 763 C CA . PRO A 1 97 ? 8.917 -8.218 -3.743 1.00 90.94 97 PRO A CA 1
ATOM 764 C C . PRO A 1 97 ? 7.476 -8.725 -3.817 1.00 90.94 97 PRO A C 1
ATOM 766 O O . PRO A 1 97 ? 6.672 -8.414 -2.937 1.00 90.94 97 PRO A O 1
ATOM 769 N N . THR A 1 98 ? 7.168 -9.580 -4.794 1.00 88.38 98 THR A N 1
ATOM 770 C CA . THR A 1 98 ? 5.823 -10.166 -4.960 1.00 88.38 98 THR A CA 1
ATOM 771 C C . THR A 1 98 ? 5.333 -10.840 -3.680 1.00 88.38 98 THR A C 1
ATOM 773 O O . THR A 1 98 ? 4.243 -10.540 -3.218 1.00 88.38 98 THR A O 1
ATOM 776 N N . ILE A 1 99 ? 6.195 -11.601 -2.998 1.00 87.81 99 ILE A N 1
ATOM 777 C CA . ILE A 1 99 ? 5.882 -12.261 -1.714 1.00 87.81 99 ILE A CA 1
ATOM 778 C C . ILE A 1 99 ? 5.382 -11.263 -0.652 1.00 87.81 99 ILE A C 1
ATOM 780 O O . ILE A 1 99 ? 4.581 -11.593 0.222 1.00 87.81 99 ILE A O 1
ATOM 784 N N . VAL A 1 100 ? 5.910 -10.040 -0.671 1.00 88.81 100 VAL A N 1
ATOM 785 C CA . VAL A 1 100 ? 5.538 -8.972 0.261 1.00 88.81 100 VAL A CA 1
ATOM 786 C C . VAL A 1 100 ? 4.219 -8.351 -0.180 1.00 88.81 100 VAL A C 1
ATOM 788 O O . VAL A 1 100 ? 3.346 -8.169 0.663 1.00 88.81 100 VAL A O 1
ATOM 791 N N . ALA A 1 101 ? 4.044 -8.092 -1.477 1.00 88.31 101 ALA A N 1
ATOM 792 C CA . ALA A 1 101 ? 2.787 -7.594 -2.026 1.00 88.31 101 ALA A CA 1
ATOM 793 C C . ALA A 1 101 ? 1.624 -8.569 -1.810 1.00 88.31 101 ALA A C 1
ATOM 795 O O . ALA A 1 101 ? 0.569 -8.132 -1.378 1.00 88.31 101 ALA A O 1
ATOM 796 N N . GLU A 1 102 ? 1.819 -9.877 -1.971 1.00 87.31 102 GLU A N 1
ATOM 797 C CA . GLU A 1 102 ? 0.799 -10.889 -1.664 1.00 87.31 102 GLU A CA 1
ATOM 798 C C . GLU A 1 102 ? 0.387 -10.852 -0.184 1.00 87.31 102 GLU A C 1
ATOM 800 O O . GLU A 1 102 ? -0.795 -10.878 0.152 1.00 87.31 102 GLU A O 1
ATOM 805 N N . LYS A 1 103 ? 1.355 -10.703 0.731 1.00 85.19 103 LYS A N 1
ATOM 806 C CA . LYS A 1 103 ? 1.076 -10.527 2.170 1.00 85.19 103 LYS A CA 1
ATOM 807 C C . LYS A 1 103 ? 0.376 -9.208 2.494 1.00 85.19 103 LYS A C 1
ATOM 809 O O . LYS A 1 103 ? -0.194 -9.081 3.581 1.00 85.19 103 LYS A O 1
ATOM 814 N N . ILE A 1 104 ? 0.509 -8.203 1.633 1.00 85.81 104 ILE A N 1
ATOM 815 C CA . ILE A 1 104 ? -0.218 -6.942 1.749 1.00 85.81 104 ILE A CA 1
ATOM 816 C C . ILE A 1 104 ? -1.626 -7.134 1.196 1.00 85.81 104 ILE A C 1
ATOM 818 O O . ILE A 1 104 ? -2.553 -6.806 1.918 1.00 85.81 104 ILE A O 1
ATOM 822 N N . ALA A 1 105 ? -1.794 -7.762 0.028 1.00 85.12 105 ALA A N 1
ATOM 823 C CA . ALA A 1 105 ? -3.093 -8.057 -0.580 1.00 85.12 105 ALA A CA 1
ATOM 824 C C . ALA A 1 105 ? -4.008 -8.859 0.353 1.00 85.12 105 ALA A C 1
ATOM 826 O O . ALA A 1 105 ? -5.174 -8.523 0.515 1.00 85.12 105 ALA A O 1
ATOM 827 N N . GLN A 1 106 ? -3.456 -9.849 1.065 1.00 83.69 106 GLN A N 1
ATOM 828 C CA . GLN A 1 106 ? -4.189 -10.622 2.080 1.00 83.69 106 GLN A CA 1
ATOM 829 C C . GLN A 1 106 ? -4.732 -9.774 3.244 1.00 83.69 106 GLN A C 1
ATOM 831 O O . GLN A 1 106 ? -5.593 -10.235 3.990 1.00 83.69 106 GLN A O 1
ATOM 836 N N . ARG A 1 107 ? -4.194 -8.567 3.456 1.00 83.50 107 ARG A N 1
ATOM 837 C CA . ARG A 1 107 ? -4.616 -7.636 4.514 1.00 83.50 107 ARG A CA 1
ATOM 838 C C . ARG A 1 107 ? -5.439 -6.478 3.959 1.00 83.50 107 ARG A C 1
ATOM 840 O O . ARG A 1 107 ? -6.440 -6.110 4.560 1.00 83.50 107 ARG A O 1
ATOM 847 N N . ASP A 1 108 ? -4.969 -5.887 2.868 1.00 80.75 108 ASP A N 1
ATOM 848 C CA . ASP A 1 108 ? -5.576 -4.772 2.155 1.00 80.75 108 ASP A CA 1
ATOM 849 C C . ASP A 1 108 ? -5.131 -4.804 0.682 1.00 80.75 108 ASP A C 1
ATOM 851 O O . ASP A 1 108 ? -4.002 -4.440 0.335 1.00 80.75 108 ASP A O 1
ATOM 855 N N . GLU A 1 109 ? -6.023 -5.267 -0.190 1.00 82.12 109 GLU A N 1
ATOM 856 C CA . GLU A 1 109 ? -5.786 -5.348 -1.634 1.00 82.12 109 GLU A CA 1
ATOM 857 C C . GLU A 1 109 ? -5.702 -3.967 -2.295 1.00 82.12 109 GLU A C 1
ATOM 859 O O . GLU A 1 109 ? -4.947 -3.790 -3.245 1.00 82.12 109 GLU A O 1
ATOM 864 N N . SER A 1 110 ? -6.364 -2.952 -1.733 1.00 83.81 110 SER A N 1
ATOM 865 C CA . SER A 1 110 ? -6.348 -1.570 -2.242 1.00 83.81 110 SER A CA 1
ATOM 866 C C . SER A 1 110 ? -4.943 -0.960 -2.263 1.00 83.81 110 SER A C 1
ATOM 868 O O . SER A 1 110 ? -4.663 -0.029 -3.019 1.00 83.81 110 SER A O 1
ATOM 870 N N . VAL A 1 111 ? -4.052 -1.466 -1.406 1.00 86.56 111 VAL A N 1
ATOM 871 C CA . VAL A 1 111 ? -2.651 -1.041 -1.337 1.00 86.56 111 VAL A CA 1
ATOM 872 C C . VAL A 1 111 ? -1.830 -1.618 -2.492 1.00 86.56 111 VAL A C 1
ATOM 874 O O . VAL A 1 111 ? -0.803 -1.056 -2.877 1.00 86.56 111 VAL A O 1
ATOM 877 N N . VAL A 1 112 ? -2.254 -2.739 -3.061 1.00 88.19 112 VAL A N 1
ATOM 878 C CA . VAL A 1 112 ? -1.555 -3.388 -4.161 1.00 88.19 112 VAL A CA 1
ATOM 879 C C . VAL A 1 112 ? -2.021 -2.788 -5.480 1.00 88.19 112 VAL A C 1
ATOM 881 O O . VAL A 1 112 ? -3.200 -2.774 -5.805 1.00 88.19 112 VAL A O 1
ATOM 884 N N . VAL A 1 113 ? -1.071 -2.270 -6.255 1.00 89.12 113 VAL A N 1
ATOM 885 C CA . VAL A 1 113 ? -1.360 -1.586 -7.520 1.00 89.12 113 VAL A CA 1
ATOM 886 C C . VAL A 1 113 ? -1.141 -2.511 -8.703 1.00 89.12 113 VAL A C 1
ATOM 888 O O . VAL A 1 113 ? -1.941 -2.536 -9.631 1.00 89.12 113 VAL A O 1
ATOM 891 N N . LEU A 1 114 ? -0.030 -3.242 -8.681 1.00 85.69 114 LEU A N 1
ATOM 892 C CA . LEU A 1 114 ? 0.339 -4.168 -9.737 1.00 85.69 114 LEU A CA 1
ATOM 893 C C . LEU A 1 114 ? 1.087 -5.346 -9.127 1.00 85.69 114 LEU A C 1
ATOM 895 O O . LEU A 1 114 ? 2.164 -5.161 -8.562 1.00 85.69 114 LEU A O 1
ATOM 899 N N . ILE A 1 115 ? 0.561 -6.548 -9.311 1.00 83.75 115 ILE A N 1
ATOM 900 C CA . ILE A 1 115 ? 1.306 -7.796 -9.159 1.00 83.75 115 ILE A CA 1
ATOM 901 C C . ILE A 1 115 ? 1.301 -8.434 -10.537 1.00 83.75 115 ILE A C 1
ATOM 903 O O . ILE A 1 115 ? 0.229 -8.704 -11.071 1.00 83.75 115 ILE A O 1
ATOM 907 N N . ASN A 1 116 ? 2.481 -8.619 -11.126 1.00 79.12 116 ASN A N 1
ATOM 908 C CA . ASN A 1 116 ? 2.569 -9.403 -12.348 1.00 79.12 116 ASN A CA 1
ATOM 909 C C . ASN A 1 116 ? 2.749 -10.874 -11.974 1.00 79.12 116 ASN A C 1
ATOM 911 O O . ASN A 1 116 ? 3.547 -11.186 -11.086 1.00 79.12 116 ASN A O 1
ATOM 915 N N . ASP A 1 117 ? 2.022 -11.765 -12.638 1.00 68.12 117 ASP A N 1
ATOM 916 C CA . ASP A 1 117 ? 2.210 -13.194 -12.438 1.00 68.12 117 ASP A CA 1
ATOM 917 C C . ASP A 1 117 ? 3.427 -13.644 -13.264 1.00 68.12 117 ASP A C 1
ATOM 919 O O . ASP A 1 117 ? 3.528 -13.289 -14.443 1.00 68.12 117 ASP A O 1
ATOM 923 N N . PRO A 1 118 ? 4.371 -14.419 -12.699 1.00 58.47 118 PRO A N 1
ATOM 924 C CA . PRO A 1 118 ? 5.500 -14.961 -13.457 1.00 58.47 118 PRO A CA 1
ATOM 925 C C . PRO A 1 118 ? 5.072 -15.884 -14.616 1.00 58.47 118 PRO A C 1
ATOM 927 O O . PRO A 1 118 ? 5.930 -16.295 -15.397 1.00 58.47 118 PRO A O 1
ATOM 930 N N . SER A 1 119 ? 3.780 -16.218 -14.727 1.00 49.69 119 SER A N 1
ATOM 931 C CA . SER A 1 119 ? 3.235 -17.175 -15.692 1.00 49.69 119 SER A CA 1
ATOM 932 C C . SER A 1 119 ? 2.581 -16.548 -16.931 1.00 49.69 119 SER A C 1
ATOM 934 O O . SER A 1 119 ? 2.204 -17.292 -17.833 1.00 49.69 119 SER A O 1
ATOM 936 N N . GLN A 1 120 ? 2.448 -15.220 -17.030 1.00 44.31 120 GLN A N 1
ATOM 937 C CA . GLN A 1 120 ? 1.778 -14.577 -18.174 1.00 44.31 120 GLN A CA 1
ATOM 938 C C . GLN A 1 120 ? 2.737 -14.209 -19.315 1.00 44.31 120 GLN A C 1
ATOM 940 O O . GLN A 1 120 ? 2.869 -13.057 -19.715 1.00 44.31 120 GLN A O 1
ATOM 945 N N . ASP A 1 121 ? 3.349 -15.238 -19.896 1.00 39.62 121 ASP A N 1
ATOM 946 C CA . ASP A 1 121 ? 3.598 -15.278 -21.341 1.00 39.62 121 ASP A CA 1
ATOM 947 C C . ASP A 1 121 ? 2.413 -16.037 -21.971 1.00 39.62 121 ASP A C 1
ATOM 949 O O . ASP A 1 121 ? 2.547 -17.103 -22.564 1.00 39.62 121 ASP A O 1
ATOM 953 N N . VAL A 1 122 ? 1.195 -15.550 -21.723 1.00 37.94 122 VAL A N 1
ATOM 954 C CA . VAL A 1 122 ? 0.007 -15.985 -22.455 1.00 37.94 122 VAL A CA 1
ATOM 955 C C . VAL A 1 122 ? -0.904 -14.785 -22.610 1.00 37.94 122 VAL A C 1
ATOM 957 O O . VAL A 1 122 ? -1.513 -14.282 -21.673 1.00 37.94 122 VAL A O 1
ATOM 960 N N . ILE A 1 123 ? -0.883 -14.301 -23.839 1.00 38.72 123 ILE A N 1
ATOM 961 C CA . ILE A 1 123 ? -1.889 -13.473 -24.471 1.00 38.72 123 ILE A CA 1
ATOM 962 C C . ILE A 1 123 ? -3.259 -14.114 -24.203 1.00 38.72 123 ILE A C 1
ATOM 964 O O . ILE A 1 123 ? -3.556 -15.163 -24.770 1.00 38.72 123 ILE A O 1
ATOM 968 N N . ASP A 1 124 ? -4.088 -13.490 -23.374 1.00 37.50 124 ASP A N 1
ATOM 969 C CA . ASP A 1 124 ? -5.533 -13.727 -23.393 1.00 37.50 124 ASP A CA 1
ATOM 970 C C . ASP A 1 124 ? -6.148 -12.690 -24.350 1.00 37.50 124 ASP A C 1
ATOM 972 O O . ASP A 1 124 ? -6.592 -11.611 -23.963 1.00 37.50 124 ASP A O 1
ATOM 976 N N . GLU A 1 125 ? -6.063 -12.995 -25.651 1.00 42.91 125 GLU A N 1
ATOM 977 C CA . GLU A 1 125 ? -6.794 -12.317 -26.738 1.00 42.91 125 GLU A CA 1
ATOM 978 C C . GLU A 1 125 ? -8.187 -12.933 -26.971 1.00 42.91 125 GLU A C 1
ATOM 980 O O . GLU A 1 125 ? -8.807 -12.688 -28.001 1.00 42.91 125 GLU A O 1
ATOM 985 N N . ASP A 1 126 ? -8.720 -13.705 -26.0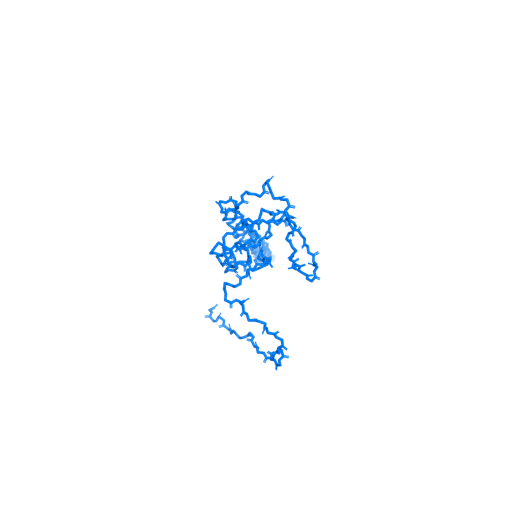26 1.00 39.66 126 ASP A N 1
ATOM 986 C CA . ASP A 1 126 ? -10.067 -14.262 -26.128 1.00 39.66 126 ASP A CA 1
ATOM 987 C C . ASP A 1 126 ? -10.721 -14.174 -24.744 1.00 39.66 126 ASP A C 1
ATOM 989 O O . ASP A 1 126 ? -10.597 -15.077 -23.925 1.00 39.66 126 ASP A O 1
ATOM 993 N N . ASP A 1 127 ? -11.411 -13.063 -24.470 1.00 50.91 127 ASP A N 1
ATOM 994 C CA . ASP A 1 127 ? -12.278 -12.923 -23.292 1.00 50.91 127 ASP A CA 1
ATOM 995 C C . ASP A 1 127 ? -13.741 -13.243 -23.674 1.00 50.91 127 ASP A C 1
ATOM 997 O O . ASP A 1 127 ? -14.457 -12.379 -24.195 1.00 50.91 127 ASP A O 1
ATOM 1001 N N . PRO A 1 128 ? -14.193 -14.500 -23.476 1.00 52.34 128 PRO A N 1
ATOM 1002 C CA . PRO A 1 128 ? -15.608 -14.859 -23.498 1.00 52.34 128 PRO A CA 1
ATOM 1003 C C . PRO A 1 128 ? -16.176 -15.250 -22.115 1.00 52.34 128 PRO A C 1
ATOM 1005 O O . PRO A 1 128 ? -17.224 -15.894 -22.073 1.00 52.34 128 PRO A O 1
ATOM 1008 N N . TYR A 1 129 ? -15.537 -14.895 -20.986 1.00 49.19 129 TYR A N 1
ATOM 1009 C CA . TYR A 1 129 ? -15.970 -15.348 -19.646 1.00 49.19 129 TYR A CA 1
ATOM 1010 C C . TYR A 1 129 ? -15.786 -14.338 -18.491 1.00 49.19 129 TYR A C 1
ATOM 1012 O O . TYR A 1 129 ? -15.518 -14.730 -17.355 1.00 49.19 129 TYR A O 1
ATOM 1020 N N . ALA A 1 130 ? -16.075 -13.052 -18.707 1.00 49.16 130 ALA A N 1
ATOM 1021 C CA . ALA A 1 130 ? -16.294 -12.062 -17.635 1.00 49.16 130 ALA A CA 1
ATOM 1022 C C . ALA A 1 130 ? -17.561 -12.320 -16.761 1.00 49.16 130 ALA A C 1
ATOM 1024 O O . ALA A 1 130 ? -18.161 -11.390 -16.223 1.00 49.16 130 ALA A O 1
ATOM 1025 N N . ASP A 1 131 ? -17.977 -13.584 -16.623 1.00 47.84 131 ASP A N 1
ATOM 1026 C CA . ASP A 1 131 ? -19.216 -14.046 -15.982 1.00 47.84 131 ASP A CA 1
ATOM 1027 C C . ASP A 1 131 ? -18.942 -15.177 -14.960 1.00 47.84 131 ASP A C 1
ATOM 1029 O O . ASP A 1 131 ? -19.653 -16.179 -14.896 1.00 47.84 131 ASP A O 1
ATOM 1033 N N . TYR A 1 132 ? -17.880 -15.052 -14.146 1.00 45.47 132 TYR A N 1
ATOM 1034 C CA . TYR A 1 132 ? -17.611 -15.995 -13.047 1.00 45.47 132 TYR A CA 1
ATOM 1035 C C . TYR A 1 132 ? -17.258 -15.315 -11.710 1.00 45.47 132 TYR A C 1
ATOM 1037 O O . TYR A 1 132 ? -16.110 -15.037 -11.389 1.00 45.47 132 TYR A O 1
ATOM 1045 N N . GLN A 1 133 ? -18.326 -15.055 -10.950 1.00 43.50 133 GLN A N 1
ATOM 1046 C CA . GLN A 1 133 ? -18.523 -15.361 -9.52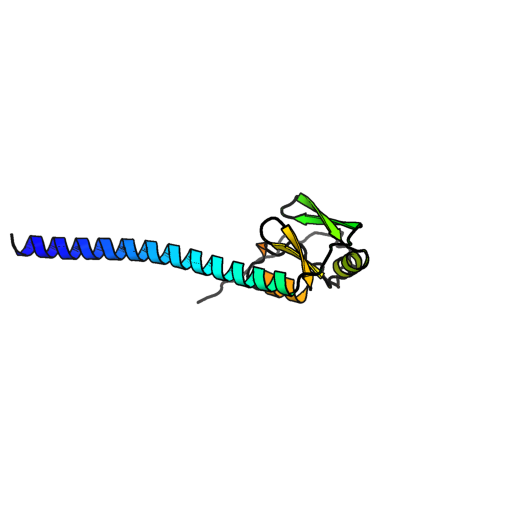4 1.00 43.50 133 GLN A CA 1
ATOM 1047 C C . GLN A 1 133 ? -17.368 -15.110 -8.531 1.00 43.50 133 GLN A C 1
ATOM 1049 O O . GLN A 1 133 ? -16.439 -15.904 -8.414 1.00 43.50 133 GLN A O 1
ATOM 1054 N N . ILE A 1 134 ? -17.572 -14.124 -7.650 1.00 53.44 134 ILE A N 1
ATOM 1055 C CA . ILE A 1 134 ? -17.054 -14.150 -6.274 1.00 53.44 134 ILE A CA 1
ATOM 1056 C C . ILE A 1 134 ? -18.165 -14.722 -5.368 1.00 53.44 134 ILE A C 1
ATOM 1058 O O . ILE A 1 134 ? -19.100 -13.988 -5.039 1.00 53.44 134 ILE A O 1
ATOM 1062 N N . PRO A 1 135 ? -18.123 -16.001 -4.955 1.00 48.19 135 PRO A N 1
ATOM 1063 C CA . PRO A 1 135 ? -18.656 -16.459 -3.677 1.00 48.19 135 PRO A CA 1
ATOM 1064 C C . PRO A 1 135 ? -17.458 -16.617 -2.705 1.00 48.19 135 PRO A C 1
ATOM 1066 O O . PRO A 1 135 ? -16.316 -16.757 -3.122 1.00 48.19 135 PRO A O 1
ATOM 1069 N N . ASP A 1 136 ? -17.577 -16.559 -1.392 1.00 47.62 136 ASP A N 1
ATOM 1070 C CA . ASP A 1 136 ? -18.590 -17.184 -0.569 1.00 47.62 136 ASP A CA 1
ATOM 1071 C C . ASP A 1 136 ? -18.498 -16.593 0.845 1.00 47.62 136 ASP A C 1
ATOM 1073 O O . ASP A 1 136 ? -17.435 -16.185 1.318 1.00 47.62 136 ASP A O 1
ATOM 1077 N N . ASP A 1 137 ? -19.656 -16.560 1.478 1.00 51.12 137 ASP A N 1
ATOM 1078 C CA . ASP A 1 137 ? -19.893 -16.634 2.909 1.00 51.12 137 ASP A CA 1
ATOM 1079 C C . ASP A 1 137 ? -18.695 -17.096 3.773 1.00 51.12 137 ASP A C 1
ATOM 1081 O O . ASP A 1 137 ? -18.188 -18.211 3.666 1.00 51.12 137 ASP A O 1
ATOM 1085 N N . LEU A 1 138 ? -18.285 -16.231 4.703 1.00 55.78 138 LEU A N 1
ATOM 1086 C CA . LEU A 1 138 ? -17.451 -16.603 5.840 1.00 55.78 138 LEU A CA 1
ATOM 1087 C C . LEU A 1 138 ? -18.341 -16.534 7.082 1.00 55.78 138 LEU A C 1
ATOM 1089 O O . LEU A 1 138 ? -18.349 -15.543 7.809 1.00 55.78 138 LEU A O 1
ATOM 1093 N N . MET A 1 139 ? -19.128 -17.592 7.293 1.00 44.22 139 MET A N 1
ATOM 1094 C CA . MET A 1 139 ? -19.740 -17.906 8.582 1.00 44.22 139 MET A CA 1
ATOM 1095 C C . MET A 1 139 ? -18.664 -17.969 9.675 1.00 44.22 139 MET A C 1
ATOM 1097 O O . MET A 1 139 ? -17.990 -18.987 9.856 1.00 44.22 139 MET A O 1
ATOM 1101 N N . TRP A 1 140 ? -18.555 -16.876 10.431 1.00 56.75 140 TRP A N 1
ATOM 1102 C CA . TRP A 1 140 ? -18.752 -16.878 11.881 1.00 56.75 140 TRP A CA 1
ATOM 1103 C C . TRP A 1 140 ? -19.353 -15.539 12.331 1.00 56.75 140 TRP A C 1
ATOM 1105 O O . TRP A 1 140 ? -18.796 -14.483 11.963 1.00 56.75 140 TRP A O 1
#

Organism: NCBI:txid1331007

pLDDT: mean 75.59, std 14.99, range [37.5, 91.19]

Sequence (140 aa):
MAKEVKAAAEQAKLDQQQRDAELAQQQNAEKAKKAVAAQIKQLIEMNMLDRKRGEEAYNFTHEGLIKKIYVTEELRKQLSNGRLAIVTLGEAYEVVPTIVAEKIAQRDESVVVLINDPSQDVIDEDDPYADYQIPDDLMW

InterPro domains:
  IPR018636 Protein of unknown function DUF2058 [PF09831] (3-140)

Foldseek 3Di:
DVVVVVVVVVVVVVVVVVVVVVVVVVVVVVVVVVVLLVVLLVLCVVFFDDAVPFPDWDWFDAPNDIDTDGHHPVLVVCQQQQQWFWFDNPPDITIGGNVSLVVSCVRPVNRTRDGDDNPPPDDPPDPPPPPDDDDDDDDD

Radius of gyration: 24.33 Å; chains: 1; bounding box: 62×30×72 Å